Protein AF-0000000080425806 (afdb_homodimer)

Organism: Rhodnius prolixus (NCBI:txid13249)

Secondary structure (DSSP, 8-state):
--HHHHHHHHHHHHHTT--HHHHHHHHHHHHGGGSPPHHHHHHHHHHHS--GGGT-/--HHHHHHHHHHHHHTT--HHHHHHHHHHHHGGGSPPHHHHHHHHHHH---GGGT-

Foldseek 3Di:
DDPVVLLVQLVVCVVVVDDLVRSQVVQCVVPNPPGDDSVSSQVSSVVVDVDCSVPD/DDP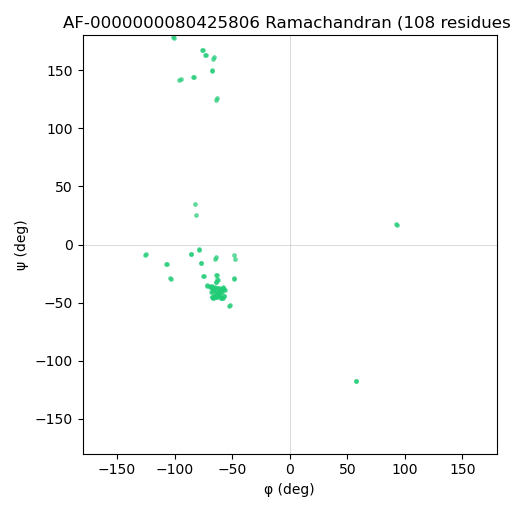VVLLVQLVVCVVVVDDLVRSQVVQCVVPNPPGDDSVSSQVSCVVVDVDCSVPD

Radius of gyration: 14.56 Å; Cα contacts (8 Å, |Δi|>4): 103; chains: 2; bounding box: 20×52×30 Å

Sequence (112 aa):
MDEKEFRVLIKHYFMKGKTPQETKEKLVKHYGDSAPSIRTVYKVVSKFSEWPYGHKMDEKEFRVLIKHYFMKGKTPQETKEKLVKHYGDSAPSIRTVYKVVSKFSEWPYGHK

InterPro domains:
  IPR041426 Mos1 transposase, HTH domain [PF17906] (5-49)

Nearest PDB structures (foldseek):
  7s03-assembly1_A-2  TM=9.124E-01  e=1.225E-02  Homo sapiens
  4u7b-assembly2_G-2  TM=8.794E-01  e=2.591E-02  Drosophila mauritiana
  5hoo-assembly1_B  TM=8.908E-01  e=5.150E-02  Drosophila mauritiana
  5hoo-assembly1_A  TM=8.921E-01  e=7.974E-02  Drosophila mauritiana
  4r79-assembly1_B  TM=9.481E-01  e=2.959E-01  Drosophila mauritiana

pLDDT: mean 89.15, std 16.54, range [33.28, 98.38]

Solvent-accessible surface area (backbone atoms only — not comparable to full-atom values): 6564 Å² total; per-residue (Å²): 134,56,73,69,54,48,52,50,52,51,50,49,35,43,74,72,68,42,47,61,67,55,42,41,52,56,40,33,72,78,43,47,89,73,32,74,52,67,67,54,43,36,53,53,47,28,74,76,38,89,55,56,79,54,68,112,135,57,73,69,55,48,51,50,51,50,50,49,36,43,75,73,68,42,49,60,68,56,41,41,54,55,41,33,73,76,44,47,89,72,33,75,51,66,66,55,45,36,53,54,48,31,72,75,39,91,56,54,79,56,70,108

Structure (mmCIF, N/CA/C/O backbone):
data_AF-0000000080425806-model_v1
#
loop_
_entity.id
_entity.type
_entity.pdbx_description
1 polymer 'HTH_48 domain-containing protein'
#
loop_
_atom_site.group_PDB
_atom_site.id
_atom_site.type_symbol
_atom_site.label_atom_id
_atom_site.label_alt_id
_atom_site.label_comp_id
_atom_site.label_asym_id
_atom_site.label_entity_id
_atom_site.label_seq_id
_atom_site.pdbx_PDB_ins_code
_atom_site.Cartn_x
_atom_site.Cartn_y
_atom_site.Cartn_z
_atom_site.occupancy
_atom_site.B_iso_or_equiv
_atom_site.auth_seq_id
_atom_site.auth_comp_id
_atom_site.auth_asym_id
_atom_site.auth_atom_id
_atom_site.pdbx_PDB_model_num
ATOM 1 N N . MET A 1 1 ? 4.176 -1.17 -11.609 1 86.19 1 MET A N 1
ATOM 2 C CA . M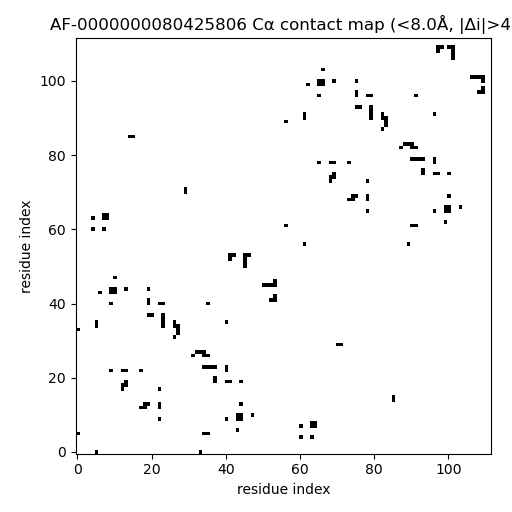ET A 1 1 ? 4.527 -1.388 -10.211 1 86.19 1 MET A CA 1
ATOM 3 C C . MET A 1 1 ? 5.539 -2.521 -10.07 1 86.19 1 MET A C 1
ATOM 5 O O . MET A 1 1 ? 5.426 -3.545 -10.75 1 86.19 1 MET A O 1
ATOM 9 N N . ASP A 1 2 ? 6.496 -2.207 -9.031 1 92.19 2 ASP A N 1
ATOM 10 C CA . ASP A 1 2 ? 7.516 -3.246 -8.922 1 92.19 2 ASP A CA 1
ATOM 11 C C . ASP A 1 2 ? 7.227 -4.176 -7.742 1 92.19 2 ASP A C 1
ATOM 13 O O . ASP A 1 2 ? 6.258 -3.973 -7.008 1 92.19 2 ASP A O 1
ATOM 17 N N . GLU A 1 3 ? 8.109 -5.254 -7.523 1 94 3 GLU A N 1
ATOM 18 C CA . GLU A 1 3 ? 7.91 -6.305 -6.527 1 94 3 GLU A CA 1
ATOM 19 C C . GLU A 1 3 ? 7.898 -5.723 -5.113 1 94 3 GLU A C 1
ATOM 21 O O . GLU A 1 3 ? 7.105 -6.148 -4.27 1 94 3 GLU A O 1
ATOM 26 N N . LYS A 1 4 ? 8.695 -4.801 -4.941 1 95.38 4 LYS A N 1
ATOM 27 C CA . LYS A 1 4 ? 8.797 -4.207 -3.611 1 95.38 4 LYS A CA 1
ATOM 28 C C . LYS A 1 4 ? 7.52 -3.453 -3.252 1 95.38 4 LYS A C 1
ATOM 30 O O . LYS A 1 4 ? 7.082 -3.479 -2.1 1 95.38 4 LYS A O 1
ATOM 35 N N . GLU A 1 5 ? 6.953 -2.822 -4.195 1 97.31 5 GLU A N 1
ATOM 36 C CA . GLU A 1 5 ? 5.715 -2.086 -3.953 1 97.31 5 GLU A CA 1
ATOM 37 C C . GLU A 1 5 ? 4.57 -3.029 -3.602 1 97.31 5 GLU A C 1
ATOM 39 O O . GLU A 1 5 ? 3.779 -2.746 -2.699 1 97.31 5 GLU A O 1
ATOM 44 N N . PHE A 1 6 ? 4.613 -4.137 -4.305 1 97.88 6 PHE A N 1
ATOM 45 C CA . PHE A 1 6 ? 3.559 -5.098 -4.004 1 97.88 6 PHE A CA 1
ATOM 46 C C . PHE A 1 6 ? 3.75 -5.695 -2.617 1 97.88 6 PHE A C 1
ATOM 48 O O . PHE A 1 6 ? 2.773 -6 -1.927 1 97.88 6 PHE A O 1
ATOM 55 N N . ARG A 1 7 ? 4.965 -5.922 -2.199 1 96.75 7 ARG A N 1
ATOM 56 C CA . ARG A 1 7 ? 5.219 -6.418 -0.85 1 96.75 7 ARG A CA 1
ATOM 57 C C . ARG A 1 7 ? 4.613 -5.492 0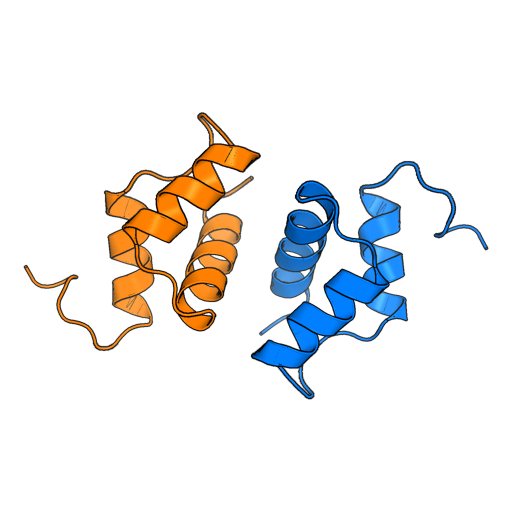.198 1 96.75 7 ARG A C 1
ATOM 59 O O . ARG A 1 7 ? 4.059 -5.953 1.198 1 96.75 7 ARG A O 1
ATOM 66 N N . VAL A 1 8 ? 4.695 -4.195 -0.029 1 97.44 8 VAL A N 1
ATOM 67 C CA . VAL A 1 8 ? 4.129 -3.205 0.883 1 97.44 8 VAL A CA 1
ATOM 68 C C . VAL A 1 8 ? 2.609 -3.332 0.908 1 97.44 8 VAL A C 1
ATOM 70 O O . VAL A 1 8 ? 1.996 -3.32 1.978 1 97.44 8 VAL A O 1
ATOM 73 N N . LEU A 1 9 ? 2.082 -3.471 -0.29 1 98.38 9 LEU A N 1
ATOM 74 C CA . LEU A 1 9 ? 0.628 -3.557 -0.375 1 98.38 9 LEU A CA 1
ATOM 75 C C . LEU A 1 9 ? 0.122 -4.844 0.268 1 98.38 9 LEU A C 1
ATOM 77 O O . LEU A 1 9 ? -0.886 -4.832 0.978 1 98.38 9 LEU A O 1
ATOM 81 N N . ILE A 1 10 ? 0.837 -5.926 0.062 1 97 10 ILE A N 1
ATOM 82 C CA . ILE A 1 10 ? 0.45 -7.207 0.642 1 97 10 ILE A CA 1
ATOM 83 C C . ILE A 1 10 ? 0.53 -7.129 2.164 1 97 10 ILE A C 1
ATOM 85 O O . ILE A 1 10 ? -0.392 -7.555 2.863 1 97 10 ILE A O 1
ATOM 89 N N . LYS A 1 11 ? 1.536 -6.605 2.641 1 94.88 11 LYS A N 1
ATOM 90 C CA . LYS A 1 11 ? 1.666 -6.434 4.086 1 94.88 11 LYS A CA 1
ATOM 91 C C . LYS A 1 11 ? 0.531 -5.582 4.645 1 94.88 11 LYS A C 1
ATOM 93 O O . LYS A 1 11 ? -0.042 -5.906 5.688 1 94.88 11 LYS A O 1
ATOM 98 N N . HIS A 1 12 ? 0.169 -4.566 3.977 1 96.94 12 HIS A N 1
ATOM 99 C CA . HIS A 1 12 ? -0.89 -3.66 4.406 1 96.94 12 HIS A CA 1
ATOM 100 C C . HIS A 1 12 ? -2.234 -4.375 4.473 1 96.94 12 HIS A C 1
ATOM 102 O O . HIS A 1 12 ? -2.979 -4.223 5.441 1 96.94 12 HIS A O 1
ATOM 108 N N . TYR A 1 13 ? -2.469 -5.105 3.467 1 97.06 13 TYR A N 1
ATOM 109 C CA . TYR A 1 13 ? -3.73 -5.84 3.471 1 97.06 13 TYR A CA 1
ATOM 110 C C . TYR A 1 13 ? -3.742 -6.895 4.566 1 97.06 13 TYR A C 1
ATOM 112 O O . TYR A 1 13 ? -4.777 -7.133 5.195 1 97.06 13 TYR A O 1
ATOM 120 N N . PHE A 1 14 ? -2.637 -7.492 4.777 1 94 14 PHE A N 1
ATOM 121 C CA . PHE A 1 14 ? -2.541 -8.445 5.875 1 94 14 PHE A CA 1
ATOM 122 C C . PHE A 1 14 ? -2.809 -7.762 7.211 1 94 14 PHE A C 1
ATOM 124 O O . PHE A 1 14 ? -3.564 -8.273 8.039 1 94 14 PHE A O 1
ATOM 131 N N . MET A 1 15 ? -2.217 -6.609 7.379 1 91.56 15 MET A N 1
ATOM 132 C CA . MET A 1 15 ? -2.422 -5.855 8.609 1 91.56 15 MET A CA 1
ATOM 133 C C . MET A 1 15 ? -3.885 -5.453 8.766 1 91.56 15 MET A C 1
ATOM 135 O O . MET A 1 15 ? -4.395 -5.375 9.883 1 91.56 15 MET A O 1
ATOM 139 N N . LYS A 1 16 ? -4.547 -5.266 7.688 1 95.38 16 LYS A N 1
ATOM 140 C CA . LYS A 1 16 ? -5.969 -4.93 7.695 1 95.38 16 LYS A CA 1
ATOM 141 C C . LYS A 1 16 ? -6.824 -6.168 7.926 1 95.38 16 LYS A C 1
ATOM 143 O O . LYS A 1 16 ? -8.055 -6.094 7.902 1 95.38 16 LYS A O 1
ATOM 148 N N . GLY A 1 17 ? -6.215 -7.312 7.98 1 92.88 17 GLY A N 1
ATOM 149 C CA . GLY A 1 17 ? -6.91 -8.547 8.305 1 92.88 17 GLY A CA 1
ATOM 150 C C . GLY A 1 17 ? -7.395 -9.297 7.078 1 92.88 17 GLY A C 1
ATOM 151 O O . GLY A 1 17 ? -8.281 -10.148 7.176 1 92.88 17 GLY A O 1
ATOM 152 N N . LYS A 1 18 ? -6.859 -8.938 6.023 1 95.38 18 LYS A N 1
ATOM 153 C CA . LYS A 1 18 ? -7.27 -9.633 4.809 1 95.38 18 LYS A CA 1
ATOM 154 C C . LYS A 1 18 ? -6.504 -10.938 4.641 1 95.38 18 LYS A C 1
ATOM 156 O O . LYS A 1 18 ? -5.305 -11.008 4.926 1 95.38 18 LYS A O 1
ATOM 161 N N . THR A 1 19 ? -7.227 -11.914 4.117 1 94.69 19 THR A N 1
ATOM 162 C CA . THR A 1 19 ? -6.578 -13.18 3.791 1 94.69 19 THR A CA 1
ATOM 163 C C . THR A 1 19 ? -5.746 -13.047 2.52 1 94.69 19 THR A C 1
ATOM 165 O O . THR A 1 19 ? -5.922 -12.102 1.75 1 94.69 19 THR A O 1
ATOM 168 N N . PRO A 1 20 ? -4.93 -14.023 2.266 1 95.38 20 PRO A N 1
ATOM 169 C CA . PRO A 1 20 ? -4.191 -14.008 1.001 1 95.38 20 PRO A CA 1
ATOM 170 C C . PRO A 1 20 ? -5.113 -13.969 -0.218 1 95.38 20 PRO A C 1
ATOM 172 O O . PRO A 1 20 ? -4.82 -13.273 -1.191 1 95.38 20 PRO A O 1
ATOM 175 N N . GLN A 1 21 ? -6.234 -14.688 -0.148 1 97.44 21 GLN A N 1
ATOM 176 C CA . GLN A 1 21 ? -7.168 -14.711 -1.268 1 97.44 21 GLN A CA 1
ATOM 177 C C . GLN A 1 21 ? -7.824 -13.344 -1.464 1 97.44 21 GLN A C 1
ATOM 179 O O . GLN A 1 21 ? -7.941 -12.859 -2.592 1 97.44 21 GLN A O 1
ATOM 184 N N . GLU A 1 22 ? -8.25 -12.766 -0.381 1 97.75 22 GLU A N 1
ATOM 185 C CA . GLU A 1 22 ? -8.836 -11.43 -0.466 1 97.75 22 GLU A CA 1
ATOM 186 C C . GLU A 1 22 ? -7.824 -10.414 -0.989 1 97.75 22 GLU A C 1
ATOM 188 O O . GLU A 1 22 ? -8.172 -9.547 -1.794 1 97.75 22 GLU A O 1
ATOM 193 N N . THR A 1 23 ? -6.605 -10.547 -0.484 1 97.81 23 THR A N 1
ATOM 194 C CA . THR A 1 23 ? -5.527 -9.664 -0.917 1 97.81 23 THR A CA 1
ATOM 195 C C . THR A 1 23 ? -5.301 -9.789 -2.422 1 97.81 23 THR A C 1
ATOM 197 O O . THR A 1 23 ? -5.203 -8.781 -3.123 1 97.81 23 THR A O 1
ATOM 200 N N . LYS A 1 24 ? -5.254 -11.047 -2.934 1 98.12 24 LYS A N 1
ATOM 201 C CA . LYS A 1 24 ? -5.102 -11.297 -4.363 1 98.12 24 LYS A CA 1
ATOM 202 C C . LYS A 1 24 ? -6.219 -10.625 -5.16 1 98.12 24 LYS A C 1
ATOM 204 O O . LYS A 1 24 ? -5.961 -9.953 -6.16 1 98.12 24 LYS A O 1
ATOM 209 N N . GLU A 1 25 ? -7.43 -10.719 -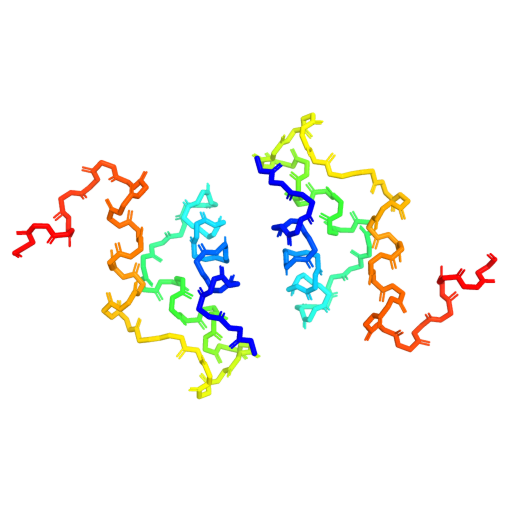4.723 1 98.31 25 GLU A N 1
ATOM 210 C CA . GLU A 1 25 ? -8.586 -10.148 -5.402 1 98.31 25 GLU A CA 1
ATOM 211 C C . GLU A 1 25 ? -8.492 -8.625 -5.469 1 98.31 25 GLU A C 1
ATOM 213 O O . GLU A 1 25 ? -8.773 -8.023 -6.512 1 98.31 25 GLU A O 1
ATOM 218 N N . LYS A 1 26 ? -8.047 -8.055 -4.375 1 98 26 LYS A N 1
ATOM 219 C CA . LYS A 1 26 ? -7.926 -6.602 -4.316 1 98 26 LYS A CA 1
ATOM 220 C C . LYS A 1 26 ? -6.828 -6.105 -5.254 1 98 26 LYS A C 1
ATOM 222 O O . LYS A 1 26 ? -6.996 -5.086 -5.93 1 98 26 LYS A O 1
ATOM 227 N N . LEU A 1 27 ? -5.723 -6.777 -5.316 1 98.19 27 LEU A N 1
ATOM 228 C CA . LEU A 1 27 ? -4.613 -6.348 -6.156 1 98.19 27 LEU A CA 1
ATOM 229 C C . LEU A 1 27 ? -4.938 -6.559 -7.633 1 98.19 27 LEU A C 1
ATOM 231 O O . LEU A 1 27 ? -4.574 -5.734 -8.477 1 98.19 27 LEU A O 1
ATOM 235 N N . VAL A 1 28 ? -5.691 -7.652 -7.988 1 98 28 VAL A N 1
ATOM 236 C CA . VAL A 1 28 ? -6.078 -7.898 -9.375 1 98 28 VAL A CA 1
ATOM 237 C C . VAL A 1 28 ? -7.066 -6.828 -9.828 1 98 28 VAL A C 1
ATOM 239 O O . VAL A 1 28 ? -7.031 -6.398 -10.984 1 98 28 VAL A O 1
ATOM 242 N N . LYS A 1 29 ? -7.91 -6.414 -8.938 1 97.5 29 LYS A N 1
ATOM 243 C CA . LYS A 1 29 ? -8.906 -5.402 -9.266 1 97.5 29 LYS A CA 1
ATOM 244 C C . LYS A 1 29 ? -8.242 -4.121 -9.766 1 97.5 29 LYS A C 1
ATOM 246 O O . LYS A 1 29 ? -8.734 -3.484 -10.695 1 97.5 29 LYS A O 1
ATOM 251 N N . HIS A 1 30 ? -7.141 -3.781 -9.18 1 95.81 30 HIS A N 1
ATOM 252 C CA . HIS A 1 30 ? -6.578 -2.467 -9.477 1 95.81 30 HIS A CA 1
ATOM 253 C C . HIS A 1 30 ? -5.344 -2.578 -10.359 1 95.81 30 HIS A C 1
ATOM 255 O O . HIS A 1 30 ? -4.984 -1.625 -11.055 1 95.81 30 HIS A O 1
ATOM 261 N N . TYR A 1 31 ? -4.801 -3.764 -10.422 1 96.94 31 TYR A N 1
ATOM 262 C CA . TYR A 1 31 ? -3.541 -3.846 -11.156 1 96.94 31 TYR A CA 1
ATOM 263 C C . TYR A 1 31 ? -3.617 -4.902 -12.258 1 96.94 31 TYR A C 1
ATOM 265 O O . TYR A 1 31 ? -2.688 -5.047 -13.055 1 96.94 31 TYR A O 1
ATOM 273 N N . GLY A 1 32 ? -4.691 -5.707 -12.281 1 96.06 32 GLY A N 1
ATOM 274 C CA . GLY A 1 32 ? -4.926 -6.664 -13.352 1 96.06 32 GLY A CA 1
ATOM 275 C C . GLY A 1 32 ? -3.789 -7.656 -13.516 1 96.06 32 GLY A C 1
ATOM 276 O O . GLY A 1 32 ? -3.391 -8.32 -12.555 1 96.06 32 GLY A O 1
ATOM 277 N N . ASP A 1 33 ? -3.154 -7.598 -14.734 1 96.06 33 ASP A N 1
ATOM 278 C CA . ASP A 1 33 ? -2.162 -8.602 -15.109 1 96.06 33 ASP A CA 1
ATOM 279 C C . ASP A 1 33 ? -0.83 -8.344 -14.414 1 96.06 33 ASP A C 1
ATOM 281 O O . ASP A 1 33 ? 0.023 -9.234 -14.344 1 96.06 33 ASP A O 1
ATOM 285 N N . SER A 1 34 ? -0.663 -7.117 -13.867 1 96.75 34 SER A N 1
ATOM 286 C CA . SER A 1 34 ? 0.593 -6.801 -13.195 1 96.75 34 SER A CA 1
ATOM 287 C C . SER A 1 34 ? 0.569 -7.258 -11.742 1 96.75 34 SER A C 1
ATOM 289 O O . SER A 1 34 ? 1.605 -7.273 -11.07 1 96.75 34 SER A O 1
ATOM 291 N N . ALA A 1 35 ? -0.598 -7.668 -11.352 1 98.12 35 ALA A N 1
ATOM 292 C CA . ALA A 1 35 ? -0.719 -8.102 -9.969 1 98.12 35 ALA A CA 1
ATOM 293 C C . ALA A 1 35 ? 0.077 -9.383 -9.719 1 98.12 35 ALA A C 1
ATOM 295 O O . ALA A 1 35 ? 0.22 -10.211 -10.617 1 98.12 35 ALA A O 1
ATOM 296 N N . PRO A 1 36 ? 0.581 -9.562 -8.5 1 97.94 36 PRO A N 1
ATOM 297 C CA . PRO A 1 36 ? 1.317 -10.789 -8.188 1 97.94 36 PRO A CA 1
ATOM 298 C C . PRO A 1 36 ? 0.434 -12.039 -8.227 1 97.94 36 PRO A C 1
ATOM 300 O O . PRO A 1 36 ? -0.786 -11.938 -8.07 1 97.94 36 PRO A O 1
ATOM 303 N N . SER A 1 37 ? 1.09 -13.156 -8.336 1 98.06 37 SER A N 1
ATOM 304 C CA . SER A 1 37 ? 0.381 -14.43 -8.242 1 98.06 37 SER A CA 1
ATOM 305 C C . SER A 1 37 ? -0.028 -14.727 -6.801 1 98.06 37 SER A C 1
ATOM 307 O O . SER A 1 37 ? 0.53 -14.156 -5.863 1 98.06 37 SER A O 1
ATOM 309 N N . ILE A 1 38 ? -0.963 -15.672 -6.703 1 97.31 38 ILE A N 1
ATOM 310 C CA . ILE A 1 38 ? -1.421 -16.047 -5.367 1 97.31 38 ILE A CA 1
ATOM 311 C C . ILE A 1 38 ? -0.269 -16.672 -4.582 1 97.31 38 ILE A C 1
ATOM 313 O O . ILE A 1 38 ? -0.169 -16.484 -3.367 1 97.31 38 ILE A O 1
ATOM 317 N N . ARG A 1 39 ? 0.619 -17.344 -5.219 1 96.5 39 ARG A N 1
ATOM 318 C CA . ARG A 1 39 ? 1.778 -17.938 -4.559 1 96.5 39 ARG A CA 1
ATOM 319 C C . ARG A 1 39 ? 2.68 -16.859 -3.965 1 96.5 39 ARG A C 1
ATOM 321 O O . ARG A 1 39 ? 3.168 -17 -2.842 1 96.5 39 ARG A O 1
ATOM 328 N N . THR A 1 40 ? 2.863 -15.805 -4.758 1 96.31 40 THR A N 1
ATOM 329 C CA . THR A 1 40 ? 3.686 -14.695 -4.289 1 96.31 40 THR A CA 1
ATOM 330 C C . THR A 1 40 ? 3.037 -14.008 -3.092 1 96.31 40 THR A C 1
ATOM 332 O O . THR A 1 40 ? 3.721 -13.656 -2.127 1 96.31 40 THR A O 1
ATOM 335 N N . VAL A 1 41 ? 1.786 -13.914 -3.086 1 97.12 41 VAL A N 1
ATOM 336 C CA . VAL A 1 41 ? 1.067 -13.312 -1.968 1 97.12 41 VAL A CA 1
ATOM 337 C C . VAL A 1 41 ? 1.256 -14.164 -0.715 1 97.12 41 VAL A C 1
ATOM 339 O O . VAL A 1 41 ? 1.585 -13.648 0.354 1 97.12 41 VAL A O 1
ATOM 342 N N . TYR A 1 42 ? 1.135 -15.484 -0.89 1 94.25 42 TYR A N 1
ATOM 343 C CA . TYR A 1 42 ? 1.33 -16.375 0.246 1 94.25 42 TYR A CA 1
ATOM 344 C C . TYR A 1 42 ? 2.748 -16.266 0.791 1 94.25 42 TYR A C 1
ATOM 346 O O . TYR A 1 42 ? 2.953 -16.234 2.008 1 94.25 42 TYR A O 1
ATOM 354 N N . LYS A 1 43 ? 3.635 -16.234 -0.141 1 92.88 43 LYS A N 1
ATOM 355 C CA . LYS A 1 43 ? 5.035 -16.156 0.267 1 92.88 43 LYS A CA 1
ATOM 356 C C . LYS A 1 43 ? 5.281 -14.891 1.098 1 92.88 43 LYS A C 1
ATOM 358 O O . LYS A 1 43 ? 5.949 -14.953 2.133 1 92.88 43 LYS A O 1
ATOM 363 N N . VAL A 1 44 ? 4.797 -13.805 0.679 1 94.19 44 VAL A N 1
ATOM 364 C CA . VAL A 1 44 ? 5.008 -12.531 1.364 1 94.19 44 VAL A CA 1
ATOM 365 C C . VAL A 1 44 ? 4.301 -12.555 2.719 1 94.19 44 VAL A C 1
ATOM 367 O O . VAL A 1 44 ? 4.891 -12.188 3.738 1 94.19 44 VAL A O 1
ATOM 370 N N . VAL A 1 45 ? 3.072 -13 2.787 1 93.44 45 VAL A N 1
ATOM 371 C CA . VAL A 1 45 ? 2.307 -13.047 4.027 1 93.44 45 VAL A CA 1
ATOM 372 C C . VAL A 1 45 ? 3.012 -13.945 5.043 1 93.44 45 VAL A C 1
ATOM 374 O O . VAL A 1 45 ? 3.039 -13.641 6.234 1 93.44 45 VAL A O 1
ATOM 377 N N . SER A 1 46 ? 3.527 -14.969 4.586 1 91.06 46 SER A N 1
ATOM 378 C CA . SER A 1 46 ? 4.195 -15.922 5.465 1 91.06 46 SER A CA 1
ATOM 379 C C . SER A 1 46 ? 5.402 -15.289 6.152 1 91.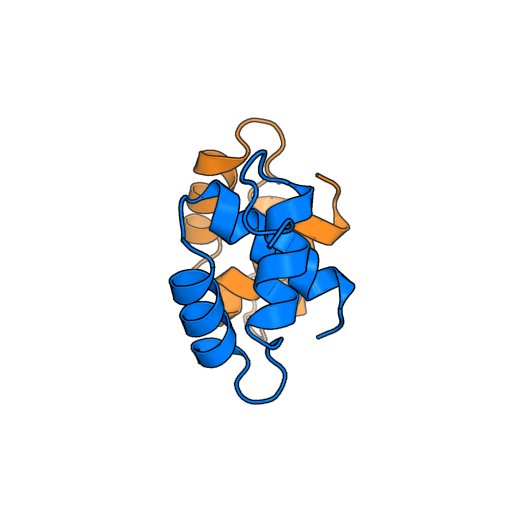06 46 SER A C 1
ATOM 381 O O . SER A 1 46 ? 5.789 -15.703 7.246 1 91.06 46 SER A O 1
ATOM 383 N N . LYS A 1 47 ? 5.941 -14.336 5.539 1 89.44 47 LYS A N 1
ATOM 384 C CA . LYS A 1 47 ? 7.094 -13.648 6.117 1 89.44 47 LYS A CA 1
ATOM 385 C C . LYS A 1 47 ? 6.668 -12.734 7.258 1 89.44 47 LYS A C 1
ATOM 387 O O . LYS A 1 47 ? 7.461 -12.453 8.164 1 89.44 47 LYS A O 1
ATOM 392 N N . PHE A 1 48 ? 5.496 -12.234 7.277 1 82.19 48 PHE A N 1
ATOM 393 C CA . PHE A 1 48 ? 5.031 -11.289 8.281 1 82.19 48 PHE A CA 1
ATOM 394 C C . PHE A 1 48 ? 4.137 -11.984 9.305 1 82.19 48 PHE A C 1
ATOM 396 O O . PHE A 1 48 ? 3.803 -11.406 10.336 1 82.19 48 PHE A O 1
ATOM 403 N N . SER A 1 49 ? 3.504 -12.961 8.82 1 76.5 49 SER A N 1
ATOM 404 C CA . SER A 1 49 ? 2.605 -13.695 9.711 1 76.5 49 SER A CA 1
ATOM 405 C C . SER A 1 49 ? 3.299 -14.906 10.32 1 76.5 49 SER A C 1
ATOM 407 O O . SER A 1 49 ? 4.312 -15.375 9.797 1 76.5 49 SER A O 1
ATOM 409 N N . GLU A 1 50 ? 2.949 -15.133 11.617 1 65.44 50 GLU A N 1
ATOM 410 C CA . GLU A 1 50 ? 3.365 -16.406 12.211 1 65.44 50 GLU A CA 1
ATOM 411 C C . GLU A 1 50 ? 2.705 -17.578 11.5 1 65.44 50 GLU A C 1
ATOM 413 O O . GLU A 1 50 ? 2.896 -18.734 11.891 1 65.44 50 GLU A O 1
ATOM 418 N N . TRP A 1 51 ? 1.78 -17.359 10.695 1 54.72 51 TRP A N 1
ATOM 419 C CA . TRP A 1 51 ? 1.007 -18.438 10.109 1 54.72 51 TRP A CA 1
ATOM 420 C C . TRP A 1 51 ? 1.888 -19.328 9.234 1 54.72 51 TRP A C 1
ATOM 422 O O . TRP A 1 51 ? 2.754 -18.828 8.508 1 54.72 51 TRP A O 1
ATOM 432 N N . PRO A 1 52 ? 1.896 -20.547 9.523 1 49.97 52 PRO A N 1
ATOM 433 C CA . PRO A 1 52 ? 2.52 -21.641 8.781 1 49.97 52 PRO A CA 1
ATOM 434 C C . PRO A 1 52 ? 2.188 -21.625 7.293 1 49.97 52 PRO A C 1
ATOM 436 O O . PRO A 1 52 ? 2.635 -22.5 6.543 1 49.97 52 PRO A O 1
ATOM 439 N N . TYR A 1 53 ? 1.229 -21.219 6.773 1 46.19 53 TYR A N 1
ATOM 440 C CA . TYR A 1 53 ? 0.961 -21.422 5.352 1 46.19 53 TYR A CA 1
ATOM 441 C C . TYR A 1 53 ? 2.184 -21.062 4.512 1 46.19 53 TYR A C 1
ATOM 443 O O . TYR A 1 53 ? 2.148 -21.156 3.285 1 46.19 53 TYR A O 1
ATOM 451 N N . GLY A 1 54 ? 3.244 -20.516 4.805 1 42.41 54 GLY A N 1
ATOM 452 C CA . GLY A 1 54 ? 4.523 -20.781 4.168 1 42.41 54 GLY A CA 1
ATOM 453 C C . GLY A 1 54 ? 4.875 -22.25 4.129 1 42.41 54 GLY A C 1
ATOM 454 O O . GLY A 1 54 ? 5.605 -22.703 3.244 1 42.41 54 GLY A O 1
ATOM 455 N N . HIS A 1 55 ? 4.812 -22.922 5.316 1 39.62 55 HIS A N 1
ATOM 456 C CA . HIS A 1 55 ? 5.316 -24.297 5.438 1 39.62 55 HIS A CA 1
ATOM 457 C C . HIS A 1 55 ? 4.289 -25.297 4.945 1 39.62 55 HIS A C 1
ATOM 459 O O . HIS A 1 55 ? 4.508 -26.516 5.039 1 39.62 55 HIS A O 1
ATOM 465 N N . LYS A 1 56 ? 3.492 -25.078 3.955 1 33.28 56 LYS A N 1
ATOM 466 C CA . LYS A 1 56 ? 3.256 -26.422 3.418 1 33.28 56 LYS A CA 1
ATOM 467 C C . LYS A 1 56 ? 4.516 -26.984 2.766 1 33.28 56 LYS A C 1
ATOM 469 O O . LYS A 1 56 ? 5.285 -26.25 2.146 1 33.28 56 LYS A O 1
ATOM 474 N N . MET B 1 1 ? 7.559 1.701 9.359 1 86.56 1 MET B N 1
ATOM 475 C CA . MET B 1 1 ? 7.387 1.93 7.93 1 86.56 1 MET B CA 1
ATOM 476 C C . MET B 1 1 ? 8.086 3.213 7.496 1 86.56 1 MET B C 1
ATOM 478 O O . MET B 1 1 ? 8.031 4.223 8.195 1 86.56 1 MET B O 1
ATOM 482 N N . ASP B 1 2 ? 8.695 3.039 6.203 1 92.19 2 ASP B N 1
ATOM 483 C CA . ASP B 1 2 ? 9.43 4.23 5.785 1 92.19 2 ASP B CA 1
ATOM 484 C C . ASP B 1 2 ? 8.617 5.059 4.793 1 92.19 2 ASP B C 1
ATOM 486 O O . ASP B 1 2 ? 7.516 4.66 4.402 1 92.19 2 ASP B O 1
ATOM 490 N N . GLU B 1 3 ? 9.18 6.262 4.332 1 93.62 3 GLU B N 1
ATOM 491 C CA . GLU B 1 3 ? 8.492 7.23 3.482 1 93.62 3 GLU B CA 1
ATOM 492 C C . GLU B 1 3 ? 8.102 6.613 2.143 1 93.62 3 GLU B C 1
ATOM 494 O O . GLU B 1 3 ? 7.016 6.875 1.621 1 93.62 3 GLU B O 1
ATOM 499 N N . LYS B 1 4 ? 8.945 5.828 1.684 1 95.31 4 LYS B N 1
ATOM 500 C CA . LYS B 1 4 ? 8.688 5.219 0.381 1 95.31 4 LYS B CA 1
ATOM 501 C C . LYS B 1 4 ? 7.508 4.25 0.449 1 95.31 4 LYS B C 1
ATOM 503 O O . LYS B 1 4 ? 6.719 4.16 -0.492 1 95.31 4 LYS B O 1
ATOM 508 N N . GLU B 1 5 ? 7.398 3.566 1.503 1 97.25 5 GLU B N 1
ATOM 509 C CA . GLU B 1 5 ? 6.293 2.627 1.669 1 97.25 5 GLU B CA 1
ATOM 510 C C . GLU B 1 5 ? 4.957 3.357 1.741 1 97.25 5 GLU B C 1
ATOM 512 O O . GLU B 1 5 ? 3.971 2.916 1.146 1 97.25 5 GLU B O 1
ATOM 517 N N . PHE B 1 6 ? 5.047 4.48 2.426 1 97.81 6 PHE B N 1
ATOM 518 C CA . PHE B 1 6 ? 3.805 5.238 2.521 1 97.81 6 PHE B CA 1
ATOM 519 C C . PHE B 1 6 ? 3.422 5.82 1.166 1 97.81 6 PHE B C 1
ATOM 521 O O . PHE B 1 6 ? 2.236 5.938 0.849 1 97.81 6 PHE B O 1
ATOM 528 N N . ARG B 1 7 ? 4.383 6.227 0.366 1 96.81 7 ARG B N 1
ATOM 529 C CA . ARG B 1 7 ? 4.082 6.723 -0.974 1 96.81 7 ARG B CA 1
ATOM 530 C C . ARG B 1 7 ? 3.324 5.676 -1.784 1 96.81 7 ARG B C 1
ATOM 532 O O . ARG B 1 7 ? 2.4 6.012 -2.529 1 96.81 7 ARG B O 1
ATOM 539 N N . VAL B 1 8 ? 3.676 4.43 -1.627 1 97.44 8 VAL B N 1
ATOM 540 C CA . VAL B 1 8 ? 3.01 3.334 -2.324 1 97.44 8 VAL B CA 1
ATOM 541 C C . VAL B 1 8 ? 1.568 3.211 -1.836 1 97.44 8 VAL B C 1
ATOM 543 O O . VAL B 1 8 ? 0.644 3.066 -2.639 1 97.44 8 VAL B O 1
ATOM 546 N N . LEU B 1 9 ? 1.451 3.295 -0.535 1 98.38 9 LEU B N 1
ATOM 547 C CA . LEU B 1 9 ? 0.116 3.145 0.034 1 98.38 9 LEU B CA 1
ATOM 548 C C . LEU B 1 9 ? -0.779 4.312 -0.364 1 98.38 9 LEU B C 1
ATOM 550 O O . LEU B 1 9 ? -1.952 4.121 -0.691 1 98.38 9 LEU B O 1
ATOM 554 N N . ILE B 1 10 ? -0.214 5.504 -0.378 1 97 10 ILE B N 1
ATOM 555 C CA . ILE B 1 10 ? -0.976 6.691 -0.755 1 97 10 ILE B CA 1
ATOM 556 C C . ILE B 1 10 ? -1.399 6.59 -2.219 1 97 10 ILE B C 1
ATOM 558 O O . ILE B 1 10 ? -2.559 6.844 -2.555 1 97 10 ILE B O 1
ATOM 562 N N . LYS B 1 11 ? -0.531 6.211 -3.018 1 95 11 LYS B N 1
ATOM 563 C CA . LYS B 1 11 ? -0.865 6.027 -4.426 1 95 11 LYS B CA 1
ATOM 564 C C . LYS B 1 11 ? -1.967 4.984 -4.598 1 95 11 LYS B C 1
ATOM 566 O O . LYS B 1 11 ? -2.902 5.184 -5.375 1 95 11 LYS B O 1
ATOM 571 N N . HIS B 1 12 ? -1.921 3.947 -3.881 1 97 12 HIS B N 1
ATOM 572 C CA . HIS B 1 12 ? -2.9 2.871 -3.957 1 97 12 HIS B CA 1
ATOM 573 C C . HIS B 1 12 ? -4.289 3.357 -3.549 1 97 12 HIS B C 1
ATOM 575 O O . HIS B 1 12 ? -5.277 3.061 -4.223 1 97 12 HIS B O 1
ATOM 581 N N . TYR B 1 13 ? -4.293 4.066 -2.506 1 97.19 13 TYR B N 1
ATOM 582 C CA . TYR B 1 13 ? -5.586 4.586 -2.07 1 97.19 13 TYR B CA 1
ATOM 583 C C . TYR B 1 13 ? -6.137 5.594 -3.07 1 97.19 13 TYR B C 1
ATOM 585 O O . TYR B 1 13 ? -7.344 5.645 -3.311 1 97.19 13 TYR B O 1
ATOM 593 N N . PHE B 1 14 ? -5.273 6.359 -3.611 1 94.12 14 PHE B N 1
ATOM 594 C CA . PHE B 1 14 ? -5.707 7.285 -4.652 1 94.12 14 PHE B CA 1
ATOM 595 C C . PHE B 1 14 ? -6.289 6.531 -5.84 1 94.12 14 PHE B C 1
ATOM 597 O O . PHE B 1 14 ? -7.352 6.891 -6.352 1 94.12 14 PHE B O 1
ATOM 604 N N . MET B 1 15 ? -5.602 5.488 -6.227 1 91.88 15 MET B N 1
ATOM 605 C CA . MET B 1 15 ? -6.078 4.676 -7.344 1 91.88 15 MET B CA 1
ATOM 606 C C . MET B 1 15 ? -7.426 4.039 -7.016 1 91.88 15 MET B C 1
ATOM 608 O O . MET B 1 15 ? -8.258 3.854 -7.898 1 91.88 15 MET B O 1
ATOM 612 N N . LYS B 1 16 ? -7.648 3.768 -5.777 1 95.56 16 LYS B N 1
ATOM 613 C CA . LYS B 1 16 ? -8.914 3.205 -5.32 1 95.56 16 LYS B CA 1
ATOM 614 C C . LYS B 1 16 ? -9.992 4.281 -5.215 1 95.56 16 LYS B C 1
ATOM 616 O O . LYS B 1 16 ? -11.109 4.008 -4.785 1 95.56 16 LYS B O 1
ATOM 621 N N . GLY B 1 17 ? -9.641 5.512 -5.449 1 93 17 GLY B N 1
ATOM 622 C CA . GLY B 1 17 ? -10.594 6.605 -5.484 1 93 17 GLY B CA 1
ATOM 623 C C . GLY B 1 17 ? -10.766 7.297 -4.145 1 93 17 GLY B C 1
ATOM 624 O O . GLY B 1 17 ? -11.758 7.984 -3.914 1 93 17 GLY B O 1
ATOM 625 N N . LYS B 1 18 ? -9.844 7.051 -3.355 1 95.44 18 LYS B N 1
ATOM 626 C CA . LYS B 1 18 ? -9.938 7.703 -2.051 1 95.44 18 LYS B CA 1
ATOM 627 C C . LYS B 1 18 ? -9.383 9.125 -2.107 1 95.44 18 LYS B C 1
ATOM 629 O O . LYS B 1 18 ? -8.375 9.375 -2.771 1 95.44 18 LYS B O 1
ATOM 634 N N . THR B 1 19 ? -10.031 9.992 -1.335 1 94.75 19 THR B N 1
ATOM 635 C CA . THR B 1 19 ? -9.523 11.352 -1.207 1 94.75 19 THR B CA 1
ATOM 636 C C . THR B 1 19 ? -8.305 11.391 -0.29 1 94.75 19 THR B C 1
ATOM 638 O O . THR B 1 19 ? -8.062 10.445 0.467 1 94.75 19 THR B O 1
ATOM 641 N N . PRO B 1 20 ? -7.613 12.484 -0.3 1 95.38 20 PRO B N 1
ATOM 642 C CA . PRO B 1 20 ? -6.504 12.625 0.646 1 95.38 20 PRO B CA 1
ATOM 643 C C . PRO B 1 20 ? -6.945 12.477 2.1 1 95.38 20 PRO B C 1
ATOM 645 O O . PRO B 1 20 ? -6.242 11.859 2.902 1 95.38 20 PRO B O 1
ATOM 648 N N . GLN B 1 21 ? -8.125 13 2.422 1 97.25 21 GLN B N 1
ATOM 649 C CA . GLN B 1 21 ? -8.625 12.906 3.789 1 97.25 21 GLN B CA 1
ATOM 650 C C . GLN B 1 21 ? -8.953 11.469 4.16 1 97.25 21 GLN B C 1
ATOM 652 O O . GLN B 1 21 ? -8.609 11.008 5.25 1 97.25 21 GLN B O 1
ATOM 657 N N . GLU B 1 22 ? -9.617 10.789 3.268 1 97.75 22 GLU B N 1
ATOM 658 C CA . GLU B 1 22 ? -9.914 9.383 3.51 1 97.75 22 GLU B CA 1
ATOM 659 C C . GLU B 1 22 ? -8.641 8.555 3.639 1 97.75 22 GLU B C 1
ATOM 661 O O . GLU B 1 22 ? -8.547 7.672 4.488 1 97.75 22 GLU B O 1
ATOM 666 N N . THR B 1 23 ? -7.699 8.859 2.762 1 97.81 23 THR B N 1
ATOM 667 C CA . THR B 1 23 ? -6.414 8.172 2.787 1 97.81 23 THR B CA 1
ATOM 668 C C . THR B 1 23 ? -5.719 8.367 4.133 1 97.81 23 THR B C 1
ATOM 670 O O . THR B 1 23 ? -5.234 7.41 4.734 1 97.81 23 THR B O 1
ATOM 673 N N . LYS B 1 24 ? -5.703 9.641 4.629 1 98.06 24 LYS B N 1
ATOM 674 C CA . LYS B 1 24 ? -5.129 9.953 5.934 1 98.06 24 LYS B CA 1
ATOM 675 C C . LYS B 1 24 ? -5.793 9.133 7.035 1 98.06 24 LYS B C 1
ATOM 677 O O . LYS B 1 24 ? -5.109 8.539 7.875 1 98.06 24 LYS B O 1
ATOM 682 N N . GLU B 1 25 ? -7.078 9.016 7.031 1 98.31 25 GLU B N 1
ATOM 683 C CA . GLU B 1 25 ? -7.832 8.289 8.039 1 98.31 25 GLU B CA 1
ATOM 684 C C . GLU B 1 25 ? -7.48 6.801 8.031 1 98.31 25 GLU B C 1
ATOM 686 O O . GLU B 1 25 ? -7.297 6.195 9.086 1 98.31 25 GLU B O 1
ATOM 691 N N . LYS B 1 26 ? -7.34 6.281 6.824 1 98 26 LYS B N 1
ATOM 692 C CA . LYS B 1 26 ? -7.016 4.867 6.688 1 98 26 LYS B CA 1
ATOM 693 C C . LYS B 1 26 ? -5.605 4.574 7.188 1 98 26 LYS B C 1
ATOM 695 O O . LYS B 1 26 ? -5.371 3.561 7.848 1 98 26 LYS B O 1
ATOM 700 N N . LEU B 1 27 ? -4.664 5.41 6.906 1 98.12 27 LEU B N 1
ATOM 701 C CA . LEU B 1 27 ? -3.281 5.188 7.316 1 98.12 27 LEU B CA 1
ATOM 702 C C . LEU B 1 27 ? -3.125 5.383 8.82 1 98.12 27 LEU B C 1
ATOM 704 O O . LEU B 1 27 ? -2.375 4.648 9.469 1 98.12 27 LEU B O 1
ATOM 708 N N . VAL B 1 28 ? -3.877 6.363 9.438 1 98 28 VAL B N 1
ATOM 709 C CA . VAL B 1 28 ? -3.814 6.586 10.875 1 98 28 VAL B CA 1
ATOM 710 C C . VAL B 1 28 ? -4.406 5.383 11.609 1 98 28 VAL B C 1
ATOM 712 O O . VAL B 1 28 ? -3.92 5.004 12.68 1 98 28 VAL B O 1
ATOM 715 N N . LYS B 1 29 ? -5.426 4.801 11.031 1 97.44 29 LYS B N 1
ATOM 716 C CA . LYS B 1 29 ? -6.074 3.65 11.656 1 97.44 29 LYS B CA 1
ATOM 717 C C . LYS B 1 29 ? -5.082 2.512 11.875 1 97.44 29 LYS B C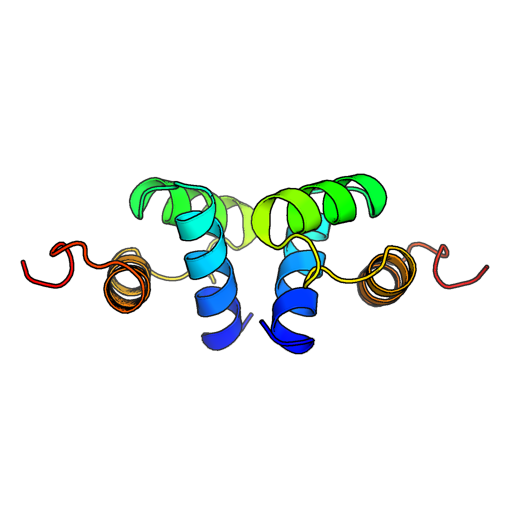 1
ATOM 719 O O . LYS B 1 29 ? -5.133 1.829 12.898 1 97.44 29 LYS B O 1
ATOM 724 N N . HIS B 1 30 ? -4.18 2.354 10.945 1 95.62 30 HIS B N 1
ATOM 725 C CA . HIS B 1 30 ? -3.348 1.158 11.008 1 95.62 30 HIS B CA 1
ATOM 726 C C . HIS B 1 30 ? -1.925 1.501 11.438 1 95.62 30 HIS B C 1
ATOM 728 O O . HIS B 1 30 ? -1.21 0.647 11.969 1 95.62 30 HIS B O 1
ATOM 734 N N . TYR B 1 31 ? -1.593 2.754 11.336 1 96.88 31 TYR B N 1
ATOM 735 C CA . TYR B 1 31 ? -0.194 3.062 11.609 1 96.88 31 TYR B CA 1
ATOM 736 C C . TYR B 1 31 ? -0.074 4.125 12.695 1 96.88 31 TYR B C 1
ATOM 738 O O . TYR B 1 31 ? 1.031 4.445 13.141 1 96.88 31 TYR B O 1
ATOM 746 N N . GLY B 1 32 ? -1.188 4.73 13.102 1 96 32 GLY B N 1
ATOM 747 C CA . GLY B 1 32 ? -1.205 5.668 14.219 1 96 32 GLY B CA 1
ATOM 748 C C . GLY B 1 32 ? -0.26 6.84 14.023 1 96 32 GLY B C 1
ATOM 749 O O . GLY B 1 32 ? -0.319 7.531 13.008 1 96 32 GLY B O 1
ATOM 750 N N . ASP B 1 33 ? 0.753 6.93 14.961 1 95.94 33 ASP B N 1
ATOM 751 C CA . ASP B 1 33 ? 1.638 8.094 15.016 1 95.94 33 ASP B CA 1
ATOM 752 C C . ASP B 1 33 ? 2.684 8.031 13.898 1 95.94 33 ASP B C 1
ATOM 754 O O . ASP B 1 33 ? 3.307 9.047 13.578 1 95.94 33 ASP B O 1
ATOM 758 N N . SER B 1 34 ? 2.854 6.84 13.289 1 96.69 34 SER B N 1
ATOM 759 C CA . SER B 1 34 ? 3.844 6.719 12.227 1 96.69 34 SER B CA 1
ATOM 760 C C . SER B 1 34 ? 3.26 7.113 10.875 1 96.69 34 SER B C 1
ATOM 762 O O . SER B 1 34 ? 3.992 7.273 9.898 1 96.69 34 SER B O 1
ATOM 764 N N . ALA B 1 35 ? 1.986 7.312 10.922 1 98.06 35 ALA B N 1
ATOM 765 C CA . ALA B 1 35 ? 1.337 7.676 9.664 1 98.06 35 ALA B CA 1
ATOM 766 C C . ALA B 1 35 ? 1.784 9.055 9.195 1 98.06 35 ALA B C 1
ATOM 768 O O . ALA B 1 35 ? 2.086 9.93 10.016 1 98.06 35 ALA B O 1
ATOM 769 N N . PRO B 1 36 ? 1.795 9.2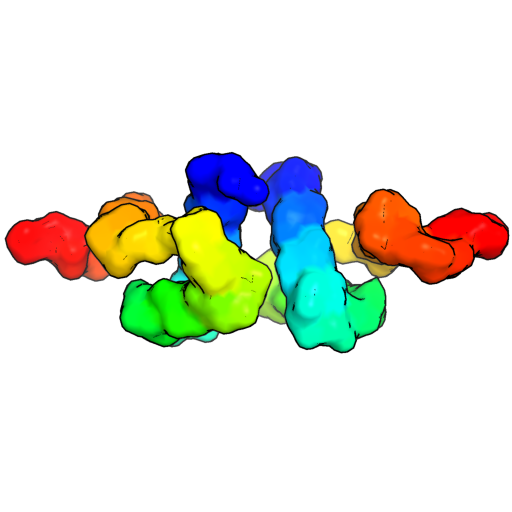73 7.883 1 97.94 36 PRO B N 1
ATOM 770 C CA . PRO B 1 36 ? 2.176 10.594 7.363 1 97.94 36 PRO B CA 1
ATOM 771 C C . PRO B 1 36 ? 1.172 11.68 7.73 1 97.94 36 PRO B C 1
ATOM 773 O O . PRO B 1 36 ? 0.004 11.391 7.996 1 97.94 36 PRO B O 1
ATOM 776 N N . SER B 1 37 ? 1.647 12.891 7.664 1 98 37 SER B N 1
ATOM 777 C CA . SER B 1 37 ? 0.754 14.031 7.844 1 98 37 SER B CA 1
ATOM 778 C C . SER B 1 37 ? -0.151 14.219 6.633 1 98 37 SER B C 1
ATOM 780 O O . SER B 1 37 ? 0.147 13.719 5.543 1 98 37 SER B O 1
ATOM 782 N N . ILE B 1 38 ? -1.21 15 6.871 1 97.25 38 ILE B N 1
ATOM 783 C CA . ILE B 1 38 ? -2.139 15.258 5.777 1 97.25 38 ILE B CA 1
ATOM 784 C C . ILE B 1 38 ? -1.429 16.031 4.672 1 97.25 38 ILE B C 1
ATOM 786 O O . ILE B 1 38 ? -1.71 15.836 3.486 1 97.25 38 ILE B O 1
ATOM 790 N N . ARG B 1 39 ? -0.497 16.859 4.988 1 96.38 39 ARG B N 1
ATOM 791 C CA . ARG B 1 39 ? 0.268 17.609 3.998 1 96.38 39 ARG B CA 1
ATOM 792 C C . ARG B 1 39 ? 1.082 16.672 3.111 1 96.38 39 ARG B C 1
ATOM 794 O O . ARG B 1 39 ? 1.141 16.859 1.894 1 96.38 39 ARG B O 1
ATOM 801 N N . THR B 1 40 ? 1.689 15.688 3.771 1 96.25 40 THR B N 1
ATOM 802 C CA . THR B 1 40 ? 2.477 14.703 3.029 1 96.25 40 THR B CA 1
ATOM 803 C C . THR B 1 40 ? 1.586 13.898 2.092 1 96.25 40 THR B C 1
ATOM 805 O O . THR B 1 40 ? 1.957 13.633 0.946 1 96.25 40 THR B O 1
ATOM 808 N N . VAL B 1 41 ? 0.423 13.602 2.502 1 97.12 41 VAL B N 1
ATOM 809 C CA . VAL B 1 41 ? -0.52 12.867 1.669 1 97.12 41 VAL B CA 1
ATOM 810 C C . VAL B 1 41 ? -0.896 13.703 0.448 1 97.12 41 VAL B C 1
ATOM 812 O O . VAL B 1 41 ? -0.861 13.211 -0.683 1 97.12 41 VAL B O 1
ATOM 815 N N . TYR B 1 42 ? -1.154 14.992 0.696 1 94.31 42 TYR B N 1
ATOM 816 C CA . TYR B 1 42 ? -1.494 15.875 -0.414 1 94.31 42 TYR B CA 1
ATOM 817 C C . TYR B 1 42 ? -0.338 15.977 -1.402 1 94.31 42 TYR B C 1
ATOM 819 O O . TYR B 1 42 ? -0.547 15.945 -2.617 1 94.31 42 TYR B O 1
ATOM 827 N N . LYS B 1 43 ? 0.807 16.125 -0.828 1 93 43 LYS B N 1
ATOM 828 C CA . LYS B 1 43 ? 1.985 16.234 -1.681 1 93 43 LYS B CA 1
ATOM 829 C C . LYS B 1 43 ? 2.143 15.023 -2.584 1 93 43 LYS B C 1
ATOM 831 O O . LYS B 1 43 ? 2.414 15.156 -3.779 1 93 43 LYS B O 1
ATOM 836 N N . VAL B 1 44 ? 1.998 13.883 -2.055 1 94.31 44 VAL B N 1
ATOM 837 C CA . VAL B 1 44 ? 2.166 12.641 -2.805 1 94.31 44 VAL B CA 1
ATOM 838 C C . VAL B 1 44 ? 1.059 12.516 -3.848 1 94.31 44 VAL B C 1
ATOM 840 O O . VAL B 1 44 ? 1.326 12.211 -5.012 1 94.31 44 VAL B O 1
ATOM 843 N N . VAL B 1 45 ? -0.178 12.766 -3.496 1 93.5 45 VAL B N 1
ATOM 844 C CA . VAL B 1 45 ? -1.308 12.656 -4.41 1 93.5 45 VAL B CA 1
ATOM 845 C C . VAL B 1 45 ? -1.129 13.625 -5.574 1 93.5 45 VAL B C 1
ATOM 847 O O . VAL B 1 45 ? -1.453 13.297 -6.719 1 93.5 45 VAL B O 1
ATOM 850 N N . SER B 1 46 ? -0.647 14.734 -5.293 1 91.12 46 SER B N 1
ATOM 851 C CA . SER B 1 46 ? -0.466 15.758 -6.316 1 91.12 46 SER B CA 1
ATOM 852 C C . SER B 1 46 ? 0.533 15.312 -7.375 1 91.12 46 SER B C 1
ATOM 854 O O . SER B 1 46 ? 0.473 15.758 -8.523 1 91.12 46 SER B O 1
ATOM 856 N N . LYS B 1 47 ? 1.381 14.469 -7 1 89.62 47 LYS B N 1
ATOM 857 C CA . LYS B 1 47 ? 2.377 13.969 -7.941 1 89.62 47 LYS B CA 1
ATOM 858 C C . LYS B 1 47 ? 1.761 12.961 -8.914 1 89.62 47 LYS B C 1
ATOM 860 O O . LYS B 1 47 ? 2.242 12.797 -10.031 1 89.62 47 LYS B O 1
ATOM 865 N N . PHE B 1 48 ? 0.732 12.273 -8.555 1 82.31 48 PHE B N 1
ATOM 866 C CA . PHE B 1 48 ? 0.13 11.234 -9.383 1 82.31 48 PHE B CA 1
ATOM 867 C C . PHE B 1 48 ? -1.157 11.734 -10.023 1 82.31 48 PHE B C 1
ATOM 869 O O . PHE B 1 48 ? -1.706 11.078 -10.914 1 82.31 48 PHE B O 1
ATOM 876 N N . SER B 1 49 ? -1.741 12.609 -9.336 1 77 49 SER B N 1
ATOM 877 C CA . SER B 1 49 ? -2.998 13.141 -9.852 1 77 49 SER B CA 1
ATOM 878 C C . SER B 1 49 ? -2.771 14.438 -10.617 1 77 49 SER B C 1
ATOM 880 O O . SER B 1 49 ? -1.75 15.102 -10.438 1 77 49 SER B O 1
ATOM 882 N N . GLU B 1 50 ? -3.555 14.562 -11.727 1 66 50 GLU B N 1
ATOM 883 C CA . GLU B 1 50 ? -3.598 15.859 -12.383 1 66 50 GLU B CA 1
ATOM 884 C C . GLU B 1 50 ? -4.238 16.922 -11.477 1 66 50 GLU B C 1
ATOM 886 O O . GLU B 1 50 ? -4.383 18.078 -11.875 1 66 50 GLU B O 1
ATOM 891 N N . TRP B 1 51 ?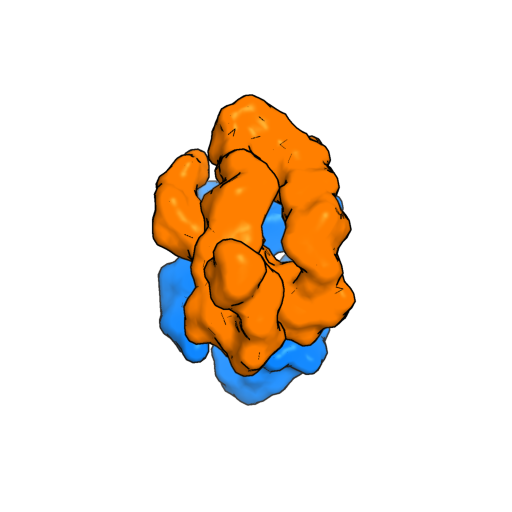 -4.844 16.547 -10.438 1 55.25 51 TRP B N 1
ATOM 892 C CA . TRP B 1 51 ? -5.621 17.484 -9.625 1 55.25 51 TRP B CA 1
ATOM 893 C C . TRP B 1 51 ? -4.73 18.562 -9.023 1 55.25 51 TRP B C 1
ATOM 895 O O . TRP B 1 51 ? -3.609 18.281 -8.594 1 55.25 51 TRP B O 1
ATOM 905 N N . PRO B 1 52 ? -5.094 19.734 -9.25 1 50.72 52 PRO B N 1
ATOM 906 C CA . PRO B 1 52 ? -4.531 20.969 -8.703 1 50.72 52 PRO B CA 1
ATOM 907 C C . PRO B 1 52 ? -4.359 20.906 -7.188 1 50.72 52 PRO B C 1
ATOM 909 O O . PRO B 1 52 ? -3.889 21.875 -6.586 1 50.72 52 PRO B O 1
ATOM 912 N N . TYR B 1 53 ? -4.996 20.297 -6.43 1 46.59 53 TYR B N 1
ATOM 913 C CA . TYR B 1 53 ? -4.836 20.453 -4.988 1 46.59 53 TYR B CA 1
ATOM 914 C C . TYR B 1 53 ? -3.363 20.406 -4.594 1 46.59 53 TYR B C 1
ATOM 916 O O . TYR B 1 53 ? -3.023 20.547 -3.418 1 46.59 53 TYR B O 1
ATOM 924 N N . GLY B 1 54 ? -2.357 20.062 -5.238 1 43.06 54 GLY B N 1
ATOM 925 C CA . GLY B 1 54 ? -1.023 20.609 -5.043 1 43.06 54 GLY B CA 1
ATOM 926 C C . GLY B 1 54 ? -0.984 22.125 -5.102 1 43.06 54 GLY B C 1
ATOM 927 O O . GLY B 1 54 ? -0.11 22.75 -4.5 1 43.06 54 GLY B O 1
ATOM 928 N N . HIS B 1 55 ? -1.535 22.703 -6.211 1 39.59 55 HIS B N 1
ATOM 929 C CA . HIS B 1 55 ? -1.395 24.141 -6.488 1 39.59 55 HIS B CA 1
ATOM 930 C C . HIS B 1 55 ? -2.418 24.953 -5.703 1 39.59 55 HIS B C 1
ATOM 932 O O . HIS B 1 55 ? -2.488 26.172 -5.852 1 39.59 55 HIS B O 1
ATOM 938 N N . LYS B 1 56 ? -2.93 24.547 -4.633 1 33.56 56 LYS B N 1
ATOM 939 C CA . LYS B 1 56 ? -3.326 25.797 -3.996 1 33.56 56 LYS B CA 1
ATOM 940 C C . LYS B 1 56 ? -2.109 26.547 -3.465 1 33.56 56 LYS B C 1
ATOM 942 O O . LYS B 1 56 ? -1.158 25.938 -2.977 1 33.56 56 LYS B O 1
#